Protein AF-A0A3N5FYL5-F1 (afdb_monomer_lite)

Secondary structure (DSSP, 8-state):
--HHHHHHHHHHHHHHHHHHHHHTTBT-B-TTS-BSB-TTTHHHHHHHHHHHHHHHHHHHHHHHHH--BPPPSSHHHHHHHHHHHHHHHHHHHHHHHHHHHTHHHHHS-S-HHHHHHHHHHHHHHHHHHHHHHHHHHHHB-

Sequence (141 aa):
MNKQLLLTAIWLASFVGTLAVIESYVQVEDATGKTVLIPEDRVDAMKPVVVVYGGYLTGILAFWFLKPFRPLRNPRKWHQYRFAVALACTLVFNAIILYLVSQHYLSGHTLVLDDVDTASTFAGLLSFVVAPVNAYYFGVQ

Structure (mmCIF, N/CA/C/O backbone):
data_AF-A0A3N5FYL5-F1
#
_entry.id   AF-A0A3N5FYL5-F1
#
loop_
_atom_site.group_PDB
_atom_site.id
_atom_site.type_symbol
_atom_site.label_atom_id
_atom_site.label_alt_id
_atom_site.label_comp_id
_atom_site.label_asym_id
_atom_site.label_entity_id
_atom_site.label_seq_id
_atom_site.pdbx_PDB_ins_code
_atom_site.Cartn_x
_atom_site.Cartn_y
_atom_site.Cartn_z
_atom_site.occupancy
_atom_site.B_iso_or_equiv
_atom_site.auth_seq_id
_atom_site.auth_comp_id
_atom_site.auth_asym_id
_atom_site.auth_atom_id
_atom_site.pdbx_PDB_model_num
ATOM 1 N N . MET A 1 1 ? 21.646 -7.146 -3.494 1.00 58.16 1 MET A N 1
ATOM 2 C CA . MET A 1 1 ? 20.216 -7.450 -3.269 1.00 58.16 1 MET A CA 1
ATOM 3 C C . MET A 1 1 ? 19.423 -7.084 -4.518 1.00 58.16 1 MET A C 1
ATOM 5 O O . MET A 1 1 ? 19.665 -6.014 -5.069 1.00 58.16 1 MET A O 1
ATOM 9 N N . ASN A 1 2 ? 18.540 -7.962 -5.005 1.00 87.06 2 ASN A N 1
ATOM 10 C CA . ASN A 1 2 ? 17.696 -7.653 -6.163 1.00 87.06 2 ASN A CA 1
ATOM 11 C C . ASN A 1 2 ? 16.683 -6.561 -5.769 1.00 87.06 2 ASN A C 1
ATOM 13 O O . ASN A 1 2 ? 15.893 -6.747 -4.848 1.00 87.06 2 ASN A O 1
ATOM 17 N N . LYS A 1 3 ? 16.723 -5.409 -6.441 1.00 90.69 3 LYS A N 1
ATOM 18 C CA . LYS A 1 3 ? 15.882 -4.245 -6.118 1.00 90.69 3 LYS A CA 1
ATOM 19 C C . LYS A 1 3 ? 14.384 -4.501 -6.326 1.00 90.69 3 LYS A C 1
ATOM 21 O O . LYS A 1 3 ? 13.567 -3.918 -5.623 1.00 90.69 3 LYS A O 1
ATOM 26 N N . GLN A 1 4 ? 14.035 -5.406 -7.239 1.00 91.44 4 GLN A N 1
ATOM 27 C CA . GLN A 1 4 ? 12.657 -5.854 -7.459 1.00 91.44 4 GLN A CA 1
ATOM 28 C C . GLN A 1 4 ? 12.154 -6.704 -6.280 1.00 91.44 4 GLN A C 1
ATOM 30 O O . GLN A 1 4 ? 11.033 -6.500 -5.817 1.00 91.44 4 GLN A O 1
ATOM 35 N N . LEU A 1 5 ? 13.011 -7.582 -5.728 1.00 93.50 5 LEU A N 1
ATOM 36 C CA . LEU A 1 5 ? 12.704 -8.320 -4.492 1.00 93.50 5 LEU A CA 1
ATOM 3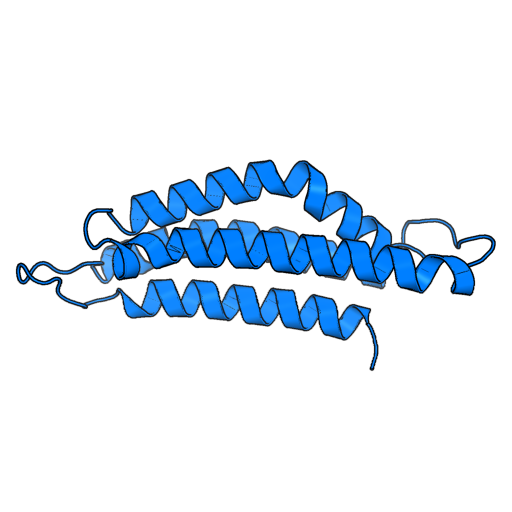7 C C . LEU A 1 5 ? 12.472 -7.356 -3.329 1.00 93.50 5 LEU A C 1
ATOM 39 O O . LEU A 1 5 ? 11.509 -7.527 -2.595 1.00 93.50 5 LEU A O 1
ATOM 43 N N . LEU A 1 6 ? 13.316 -6.329 -3.188 1.00 94.31 6 LEU A N 1
ATOM 44 C CA . LEU A 1 6 ? 13.158 -5.328 -2.132 1.00 94.31 6 LEU A CA 1
ATOM 45 C C . LEU A 1 6 ? 11.801 -4.616 -2.217 1.00 94.31 6 LEU A C 1
ATOM 47 O O . LEU A 1 6 ? 11.099 -4.547 -1.217 1.00 94.31 6 LEU A O 1
ATOM 51 N N . LEU A 1 7 ? 11.413 -4.114 -3.393 1.00 94.38 7 LEU A N 1
ATOM 52 C CA . LEU A 1 7 ? 10.116 -3.446 -3.551 1.00 94.38 7 LEU A CA 1
ATOM 53 C C . LEU A 1 7 ? 8.950 -4.398 -3.277 1.00 94.38 7 LEU A C 1
ATOM 55 O O . LEU A 1 7 ? 8.019 -4.024 -2.576 1.00 94.38 7 LEU A O 1
ATOM 59 N N . THR A 1 8 ? 9.027 -5.638 -3.762 1.00 94.62 8 THR A N 1
ATOM 60 C CA . THR A 1 8 ? 8.001 -6.658 -3.487 1.00 94.62 8 THR A CA 1
ATOM 61 C C . THR A 1 8 ? 7.894 -6.950 -1.989 1.00 94.62 8 THR A C 1
ATOM 63 O O . THR A 1 8 ? 6.793 -7.039 -1.457 1.00 94.62 8 THR A O 1
ATOM 66 N N . ALA A 1 9 ? 9.028 -7.044 -1.290 1.00 95.44 9 ALA A N 1
ATOM 67 C CA . ALA A 1 9 ? 9.063 -7.246 0.152 1.00 95.44 9 ALA A CA 1
ATOM 68 C C . ALA A 1 9 ? 8.460 -6.059 0.916 1.00 95.44 9 ALA A C 1
ATOM 70 O O . ALA A 1 9 ? 7.742 -6.285 1.881 1.00 95.44 9 ALA A O 1
ATOM 71 N N . ILE A 1 10 ? 8.694 -4.819 0.470 1.00 95.94 10 ILE A N 1
ATOM 72 C CA . ILE A 1 10 ? 8.054 -3.628 1.052 1.00 95.94 10 ILE A CA 1
ATOM 73 C C . ILE A 1 10 ? 6.535 -3.715 0.884 1.00 95.94 10 ILE A C 1
ATOM 75 O O . ILE A 1 10 ? 5.820 -3.568 1.866 1.00 95.94 10 ILE A O 1
ATOM 79 N N . TRP A 1 11 ? 6.041 -4.030 -0.317 1.00 96.19 11 TRP A N 1
ATOM 80 C CA . TRP A 1 11 ? 4.603 -4.198 -0.556 1.00 96.19 11 TRP A CA 1
ATOM 81 C C . TRP A 1 11 ? 3.979 -5.286 0.323 1.00 96.19 11 TRP A C 1
ATOM 83 O O . TRP A 1 11 ? 2.920 -5.066 0.905 1.00 96.19 11 TRP A O 1
ATOM 93 N N . LEU A 1 12 ? 4.640 -6.439 0.459 1.00 96.31 12 LEU A N 1
ATOM 94 C CA . LEU A 1 12 ? 4.176 -7.526 1.325 1.00 96.31 12 LEU A CA 1
ATOM 95 C C . LEU A 1 12 ? 4.202 -7.137 2.806 1.00 96.31 12 LEU A C 1
ATOM 97 O O . LEU A 1 12 ? 3.243 -7.403 3.522 1.00 96.31 12 LEU A O 1
ATOM 101 N N . ALA A 1 13 ? 5.276 -6.495 3.266 1.00 96.94 13 ALA A N 1
ATOM 102 C CA . ALA A 1 13 ? 5.400 -6.051 4.649 1.00 96.94 13 ALA A CA 1
ATOM 103 C C . ALA A 1 13 ? 4.346 -4.993 4.992 1.00 96.94 13 ALA A C 1
ATOM 105 O O . ALA A 1 13 ? 3.738 -5.065 6.054 1.00 96.94 13 ALA A O 1
ATOM 106 N N . SER A 1 14 ? 4.089 -4.046 4.088 1.00 96.81 14 SER A N 1
ATOM 107 C CA . SER A 1 14 ? 3.037 -3.047 4.259 1.00 96.81 14 SER A CA 1
ATOM 108 C C . SER A 1 14 ? 1.648 -3.672 4.244 1.00 96.81 14 SER A C 1
ATOM 110 O O . SER A 1 14 ? 0.846 -3.334 5.105 1.00 96.81 14 SER A O 1
ATOM 112 N N . PHE A 1 15 ? 1.388 -4.644 3.364 1.00 97.00 15 PHE A N 1
ATOM 113 C CA . PHE A 1 15 ? 0.127 -5.386 3.359 1.00 97.00 15 PHE A CA 1
ATOM 114 C C . PHE A 1 15 ? -0.128 -6.080 4.702 1.00 97.00 15 PHE A C 1
ATOM 116 O O . PHE A 1 15 ? -1.168 -5.871 5.324 1.00 97.00 15 PHE A O 1
ATOM 123 N N . VAL A 1 16 ? 0.847 -6.860 5.182 1.00 97.50 16 VAL A N 1
ATOM 124 C CA . VAL A 1 16 ? 0.756 -7.546 6.478 1.00 97.50 16 VAL A CA 1
ATOM 125 C C . VAL A 1 16 ? 0.638 -6.539 7.621 1.00 97.50 16 VAL A C 1
ATOM 127 O O . VAL A 1 16 ? -0.164 -6.746 8.523 1.00 97.50 16 VAL A O 1
ATOM 130 N N . GLY A 1 17 ? 1.381 -5.432 7.570 1.00 96.62 17 GLY A N 1
ATOM 131 C CA . GLY A 1 17 ? 1.308 -4.362 8.563 1.00 96.62 17 GLY A CA 1
ATOM 132 C C . GLY A 1 17 ? -0.074 -3.712 8.632 1.00 96.62 17 GLY A C 1
ATOM 133 O O . GLY A 1 17 ? -0.614 -3.554 9.719 1.00 96.62 17 GLY A O 1
ATOM 134 N N . THR A 1 18 ? -0.686 -3.394 7.488 1.00 96.25 18 THR A N 1
ATOM 135 C CA . THR A 1 18 ? -2.048 -2.843 7.433 1.00 96.25 18 THR A CA 1
ATOM 136 C C . THR A 1 18 ? -3.072 -3.834 7.993 1.00 96.25 18 THR A C 1
ATOM 138 O O . THR A 1 18 ? -3.923 -3.438 8.783 1.00 96.25 18 THR A O 1
ATOM 141 N N . LEU A 1 19 ? -2.970 -5.124 7.650 1.00 96.38 19 LEU A N 1
ATOM 142 C CA . LEU A 1 19 ? -3.848 -6.149 8.223 1.00 96.38 19 LEU A CA 1
ATOM 143 C C . LEU A 1 19 ? -3.648 -6.306 9.733 1.00 96.38 19 LEU A C 1
ATOM 145 O O . LEU A 1 19 ? -4.627 -6.448 10.455 1.00 96.38 19 LEU A O 1
ATOM 149 N N . ALA A 1 20 ? -2.405 -6.254 10.213 1.00 96.56 20 ALA A N 1
ATOM 150 C CA . ALA A 1 20 ? -2.093 -6.346 11.635 1.00 96.56 20 ALA A CA 1
ATOM 151 C C . ALA A 1 20 ? -2.654 -5.159 12.433 1.00 96.56 20 ALA A C 1
ATOM 153 O O . ALA A 1 20 ? -3.118 -5.363 13.548 1.00 96.56 20 ALA A O 1
ATOM 154 N N . VAL A 1 21 ? -2.655 -3.949 11.860 1.00 95.62 21 VAL A N 1
ATOM 155 C CA . VAL A 1 21 ? -3.299 -2.771 12.470 1.00 95.62 21 VAL A CA 1
ATOM 156 C C . VAL A 1 21 ? -4.812 -2.956 12.566 1.00 95.62 21 VAL A C 1
ATOM 158 O O . VAL A 1 21 ? -5.397 -2.661 13.599 1.00 95.62 21 VAL A O 1
ATOM 161 N N . ILE A 1 22 ? -5.459 -3.475 11.519 1.00 94.69 22 ILE A N 1
ATOM 162 C CA . ILE A 1 22 ? -6.905 -3.742 11.569 1.00 94.69 22 ILE A CA 1
ATOM 163 C C . ILE A 1 22 ? -7.213 -4.824 12.606 1.00 94.69 22 ILE A C 1
ATOM 165 O O . ILE A 1 22 ? -8.126 -4.673 13.413 1.00 94.69 22 ILE A O 1
ATOM 169 N N . GLU A 1 23 ? -6.424 -5.898 12.612 1.00 95.19 23 GLU A N 1
ATOM 170 C CA . GLU A 1 23 ? -6.564 -6.986 13.576 1.00 95.19 23 GLU A CA 1
ATOM 171 C C . GLU A 1 23 ? -6.400 -6.496 15.015 1.00 95.19 23 GLU A C 1
ATOM 173 O O . GLU A 1 23 ? -7.127 -6.942 15.898 1.00 95.19 23 GLU A O 1
ATOM 178 N N . SER A 1 24 ? -5.484 -5.557 15.263 1.00 94.38 24 SER A N 1
ATOM 179 C CA . SER A 1 24 ? -5.245 -5.048 16.610 1.00 94.38 24 SER A CA 1
ATOM 180 C C . SER A 1 24 ? -6.403 -4.217 17.163 1.00 94.38 24 SER A C 1
ATOM 182 O O . SER A 1 24 ? -6.410 -3.965 18.362 1.00 94.38 24 SER A O 1
ATOM 184 N N . TYR A 1 25 ? -7.384 -3.818 16.346 1.00 92.94 25 TYR A N 1
ATOM 185 C CA . TYR A 1 25 ? -8.616 -3.180 16.822 1.00 92.94 25 TYR A CA 1
ATOM 186 C C . TYR A 1 25 ? -9.684 -4.173 17.293 1.00 92.94 25 TYR A C 1
ATOM 188 O O . TYR A 1 25 ? -10.618 -3.782 17.998 1.00 92.94 25 TYR A O 1
ATOM 196 N N . VAL A 1 26 ? -9.581 -5.446 16.905 1.00 92.81 26 VAL A N 1
ATOM 197 C CA . VAL A 1 26 ? -10.605 -6.453 17.201 1.00 92.81 26 VAL A CA 1
ATOM 198 C C . VAL A 1 26 ? -10.667 -6.692 18.708 1.00 92.81 26 VAL A C 1
ATOM 200 O O . VAL A 1 26 ? -9.662 -7.028 19.329 1.00 92.81 26 VAL A O 1
ATOM 203 N N . GLN A 1 27 ? -11.859 -6.534 19.291 1.00 89.00 27 GLN A N 1
ATOM 204 C CA . GLN A 1 27 ? -12.108 -6.682 20.736 1.00 89.00 27 GLN A CA 1
ATOM 205 C C . GLN A 1 27 ? -11.334 -5.707 21.641 1.00 89.00 27 GLN A C 1
ATOM 207 O O . GLN A 1 27 ? -11.317 -5.888 22.857 1.00 89.00 27 GLN A O 1
ATOM 212 N N . VAL A 1 28 ? -10.725 -4.656 21.086 1.00 88.19 28 VAL A N 1
ATOM 213 C CA . VAL A 1 28 ? -10.152 -3.575 21.894 1.00 88.19 28 VAL A CA 1
ATOM 214 C C . VAL A 1 28 ? -11.260 -2.627 22.318 1.00 88.19 28 VAL A C 1
ATOM 216 O O . VAL A 1 28 ? -12.112 -2.266 21.510 1.00 88.19 28 VAL A O 1
ATOM 219 N N . GLU A 1 29 ? -11.252 -2.228 23.585 1.00 87.81 29 GLU A N 1
ATOM 220 C CA . GLU A 1 29 ? -12.151 -1.204 24.109 1.00 87.81 29 GLU A CA 1
ATOM 221 C C . GLU A 1 29 ? -11.483 0.172 24.057 1.00 87.81 29 GLU A C 1
ATOM 223 O O . GLU A 1 29 ? -10.288 0.319 24.332 1.00 87.81 29 GLU A O 1
ATOM 228 N N . ASP A 1 30 ? -12.260 1.187 23.696 1.00 84.31 30 ASP A N 1
ATOM 229 C CA . ASP A 1 30 ? -11.843 2.581 23.766 1.00 84.31 30 ASP A CA 1
ATOM 230 C C . ASP A 1 30 ? -11.889 3.119 25.212 1.00 84.31 30 ASP A C 1
ATOM 232 O O . ASP A 1 30 ? -12.284 2.439 26.162 1.00 84.31 30 ASP A O 1
ATOM 236 N N . ALA A 1 31 ? -11.520 4.390 25.397 1.00 82.81 31 ALA A N 1
ATOM 237 C CA . ALA A 1 31 ? -11.569 5.051 26.705 1.00 82.81 31 ALA A CA 1
ATOM 238 C C . ALA A 1 31 ? -12.990 5.156 27.305 1.00 82.81 31 ALA A C 1
ATOM 240 O O . ALA A 1 31 ? -13.135 5.504 28.478 1.00 82.81 31 ALA A O 1
ATOM 241 N N . THR A 1 32 ? -14.034 4.882 26.518 1.00 82.50 32 THR A N 1
ATOM 242 C CA . THR A 1 32 ? -15.438 4.866 26.946 1.00 82.50 32 THR A CA 1
ATOM 243 C C . THR A 1 32 ? -15.949 3.458 27.270 1.00 82.50 32 THR A C 1
ATOM 245 O O . THR A 1 32 ? -17.101 3.318 27.684 1.00 82.50 32 THR A O 1
ATOM 248 N N . GLY A 1 33 ? -15.106 2.428 27.122 1.00 80.81 33 GLY A N 1
ATOM 249 C CA . GLY A 1 33 ? -15.467 1.023 27.312 1.00 80.81 33 GLY A CA 1
ATOM 250 C C . GLY A 1 33 ? -16.253 0.430 26.140 1.00 80.81 33 GLY A C 1
ATOM 251 O O . GLY A 1 33 ? -16.875 -0.620 26.287 1.00 80.81 33 GLY A O 1
ATOM 252 N N . LYS A 1 34 ? -16.287 1.101 24.982 1.00 84.12 34 LYS A N 1
ATOM 253 C CA . LYS A 1 34 ? -16.924 0.574 23.771 1.00 84.12 34 LYS A CA 1
ATOM 254 C C . LYS A 1 34 ? -15.909 -0.183 22.938 1.00 84.12 34 LYS A C 1
ATOM 256 O O . LYS A 1 34 ? -14.788 0.275 22.741 1.00 84.12 34 LYS A O 1
ATOM 261 N N . THR A 1 35 ? -16.326 -1.323 22.401 1.00 86.81 35 THR A N 1
ATOM 262 C CA . THR A 1 35 ? -15.501 -2.087 21.468 1.00 86.81 35 THR A CA 1
ATOM 263 C C . THR A 1 35 ? -15.275 -1.291 20.181 1.00 86.81 35 THR A C 1
ATOM 265 O O . THR A 1 35 ? -16.230 -0.870 19.532 1.00 86.81 35 THR A O 1
ATOM 268 N N . VAL A 1 36 ? -14.007 -1.109 19.821 1.00 89.62 36 VAL A N 1
ATOM 269 C CA . VAL A 1 36 ? -13.538 -0.356 18.651 1.00 89.62 36 VAL A CA 1
ATOM 270 C C . VAL A 1 36 ? -13.911 -1.058 17.347 1.00 89.62 36 VAL A C 1
ATOM 272 O O . VAL A 1 36 ? -14.396 -0.423 16.412 1.00 89.62 36 VAL A O 1
ATOM 275 N N . LEU A 1 37 ? -13.690 -2.373 17.286 1.00 92.00 37 LEU A N 1
ATOM 276 C CA . LEU A 1 37 ? -14.083 -3.220 16.166 1.00 92.00 37 LEU A CA 1
ATOM 277 C C . LEU A 1 37 ? -14.592 -4.561 16.698 1.00 92.00 37 LEU A C 1
ATOM 279 O O . LEU A 1 37 ? -13.878 -5.280 17.409 1.00 92.00 37 LEU A O 1
ATOM 283 N N . ILE A 1 38 ? -15.833 -4.898 16.359 1.00 92.62 38 ILE A N 1
ATOM 284 C CA . ILE A 1 38 ? -16.429 -6.180 16.733 1.00 92.62 38 ILE A CA 1
ATOM 285 C C . ILE A 1 38 ? -15.913 -7.309 15.818 1.00 92.62 38 ILE A C 1
ATOM 287 O O . ILE A 1 38 ? -15.584 -7.056 14.655 1.00 92.62 38 ILE A O 1
ATOM 291 N N . PRO A 1 39 ? -15.813 -8.559 16.309 1.00 91.94 39 PRO A N 1
ATOM 292 C CA . PRO A 1 39 ? -15.322 -9.689 15.516 1.00 91.94 39 PRO A CA 1
ATOM 293 C C . PRO A 1 39 ? -16.092 -9.935 14.214 1.00 91.94 39 PRO A C 1
ATOM 295 O O . PRO A 1 39 ? -15.506 -10.418 13.245 1.00 91.94 39 PRO A O 1
ATOM 298 N N . GLU A 1 40 ? -17.384 -9.616 14.189 1.00 92.25 40 GLU A N 1
ATOM 299 C CA . GLU A 1 40 ? -18.269 -9.799 13.040 1.00 92.25 40 GLU A CA 1
ATOM 300 C C . GLU A 1 40 ? -17.876 -8.886 11.867 1.00 92.25 40 GLU A C 1
ATOM 302 O O . GLU A 1 40 ? -17.850 -9.341 10.725 1.00 92.25 40 GLU A O 1
ATOM 307 N N . ASP A 1 41 ? -17.457 -7.650 12.157 1.00 92.19 41 ASP A N 1
ATOM 308 C CA . ASP A 1 41 ? -17.085 -6.638 11.154 1.00 92.19 41 ASP A CA 1
ATOM 309 C C . ASP A 1 41 ? -15.622 -6.760 10.696 1.00 92.19 41 ASP A C 1
ATOM 311 O O . ASP A 1 41 ? -15.183 -6.100 9.751 1.00 92.19 41 ASP A O 1
ATOM 315 N N . ARG A 1 42 ? -14.837 -7.632 11.342 1.00 92.88 42 ARG A N 1
ATOM 316 C CA . ARG A 1 42 ? -13.410 -7.845 11.056 1.00 92.88 42 ARG A CA 1
ATOM 317 C C . ARG A 1 42 ? -13.142 -8.111 9.576 1.00 92.88 42 ARG A C 1
ATOM 319 O O . ARG A 1 42 ? -12.220 -7.542 8.993 1.00 92.88 42 ARG A O 1
ATOM 326 N N . VAL A 1 43 ? -13.910 -9.020 8.975 1.00 94.50 43 VAL A N 1
ATOM 327 C CA . VAL A 1 43 ? -13.700 -9.429 7.577 1.00 94.50 43 VAL A CA 1
ATOM 328 C C . VAL A 1 43 ? -14.029 -8.280 6.631 1.00 94.50 43 VAL A C 1
ATOM 330 O O . VAL A 1 43 ? -13.298 -8.060 5.662 1.00 94.50 43 VAL A O 1
ATOM 333 N N . ASP A 1 44 ? -15.079 -7.522 6.935 1.00 93.25 44 ASP A N 1
ATOM 334 C CA . ASP A 1 44 ? -15.486 -6.370 6.139 1.00 93.25 44 ASP A CA 1
ATOM 335 C C . ASP A 1 44 ? -14.453 -5.242 6.218 1.00 93.25 44 ASP A C 1
ATOM 337 O O . ASP A 1 44 ? -14.103 -4.683 5.182 1.00 93.25 44 ASP A O 1
ATOM 341 N N . ALA A 1 45 ? -13.839 -5.011 7.383 1.00 93.31 45 ALA A N 1
ATOM 342 C CA . ALA A 1 45 ? -12.715 -4.085 7.526 1.00 93.31 45 ALA A CA 1
ATOM 343 C C . ALA A 1 45 ? -11.463 -4.536 6.741 1.00 93.31 45 ALA A C 1
ATOM 345 O O . ALA A 1 45 ? -10.735 -3.725 6.172 1.00 93.31 45 ALA A O 1
ATOM 346 N N . MET A 1 46 ? -11.180 -5.838 6.662 1.00 95.25 46 MET A N 1
ATOM 347 C CA . MET A 1 46 ? -9.999 -6.334 5.938 1.00 95.25 46 MET A CA 1
ATOM 348 C C . MET A 1 46 ? -10.179 -6.354 4.418 1.00 95.25 46 MET A C 1
ATOM 350 O O . MET A 1 46 ? -9.207 -6.214 3.668 1.00 95.25 46 MET A O 1
ATOM 354 N N . LYS A 1 47 ? -11.406 -6.554 3.936 1.00 95.62 47 LYS A N 1
ATOM 355 C CA . LYS A 1 47 ? -11.693 -6.801 2.520 1.00 95.62 47 LYS A CA 1
ATOM 356 C C . LYS A 1 47 ? -11.206 -5.679 1.586 1.00 95.62 47 LYS A C 1
ATOM 358 O O . LYS A 1 47 ? -10.542 -6.023 0.603 1.00 95.62 47 LYS A O 1
ATOM 363 N N . PRO A 1 48 ? -11.435 -4.377 1.851 1.00 94.00 48 PRO A N 1
ATOM 364 C CA . PRO A 1 48 ? -10.912 -3.302 1.006 1.00 94.00 48 PRO A CA 1
ATOM 365 C C . PRO A 1 48 ? -9.383 -3.324 0.900 1.00 94.00 48 PRO A C 1
ATOM 367 O O . PRO A 1 48 ? -8.831 -3.208 -0.195 1.00 94.00 48 PRO A O 1
ATOM 370 N N . VAL A 1 49 ? -8.691 -3.569 2.017 1.00 93.81 49 VAL A N 1
ATOM 371 C CA . VAL A 1 49 ? -7.225 -3.668 2.063 1.00 93.81 49 VAL A CA 1
ATOM 372 C C . VAL A 1 49 ? -6.729 -4.836 1.217 1.00 93.81 49 VAL A C 1
ATOM 374 O O . VAL A 1 49 ? -5.812 -4.669 0.411 1.00 93.81 49 VAL A O 1
ATOM 377 N N . VAL A 1 50 ? -7.358 -6.007 1.345 1.00 95.62 50 VAL A N 1
ATOM 378 C CA . VAL A 1 50 ? -7.019 -7.193 0.544 1.00 95.62 50 VAL A CA 1
ATOM 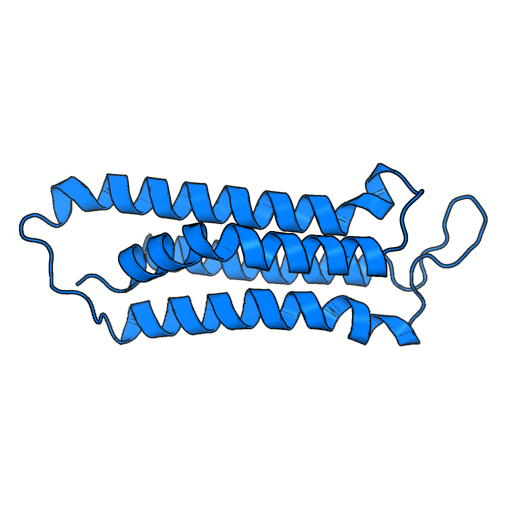379 C C . VAL A 1 50 ? -7.211 -6.926 -0.947 1.00 95.62 50 VAL A C 1
ATOM 381 O O . VAL A 1 50 ? -6.355 -7.306 -1.743 1.00 95.62 50 VAL A O 1
ATOM 384 N N . VAL A 1 51 ? -8.289 -6.247 -1.344 1.00 94.56 51 VAL A N 1
ATOM 385 C CA . VAL A 1 51 ? -8.545 -5.905 -2.752 1.00 94.56 51 VAL A CA 1
ATOM 386 C C . VAL A 1 51 ? -7.469 -4.962 -3.295 1.00 94.56 51 VAL A C 1
ATOM 388 O O . VAL A 1 51 ? -6.899 -5.230 -4.356 1.00 94.56 51 VAL A O 1
ATOM 391 N N . VAL A 1 52 ? -7.144 -3.896 -2.558 1.00 92.94 52 VAL A N 1
ATOM 392 C CA . VAL A 1 52 ? -6.126 -2.914 -2.959 1.00 92.94 52 VAL A CA 1
ATOM 393 C C . VAL A 1 52 ? -4.749 -3.568 -3.085 1.00 92.94 52 VAL A C 1
ATOM 395 O O . VAL A 1 52 ? -4.133 -3.530 -4.153 1.00 92.94 52 VAL A O 1
ATOM 398 N N . TYR A 1 53 ? -4.259 -4.200 -2.017 1.00 93.69 53 TYR A N 1
ATOM 399 C CA . TYR A 1 53 ? -2.923 -4.799 -2.010 1.00 93.69 53 TYR A CA 1
ATOM 400 C C . TYR A 1 53 ? -2.829 -6.025 -2.917 1.00 93.69 53 TYR A C 1
ATOM 402 O O . TYR A 1 53 ? -1.815 -6.208 -3.589 1.00 93.69 53 TYR A O 1
ATOM 410 N N . GLY A 1 54 ? -3.883 -6.841 -2.988 1.00 93.19 54 GLY A N 1
ATOM 411 C CA . GLY A 1 54 ? -3.954 -7.997 -3.877 1.00 93.19 54 GLY A CA 1
ATOM 412 C C . GLY A 1 54 ? -3.822 -7.599 -5.345 1.00 93.19 54 GLY A C 1
ATOM 413 O O . GLY A 1 54 ? -3.046 -8.218 -6.079 1.00 93.19 54 GLY A O 1
ATOM 414 N N . GLY A 1 55 ? -4.493 -6.519 -5.762 1.00 92.88 55 GLY A N 1
ATOM 415 C CA . GLY A 1 55 ? -4.342 -5.949 -7.102 1.00 92.88 55 GLY A CA 1
ATOM 416 C C . GLY A 1 55 ? -2.906 -5.501 -7.390 1.00 92.88 55 GLY A C 1
ATOM 417 O O . GLY A 1 55 ? -2.340 -5.864 -8.425 1.00 92.88 55 GLY A O 1
ATOM 418 N N . TYR A 1 56 ? -2.280 -4.783 -6.452 1.00 91.88 56 TYR A N 1
ATOM 419 C CA . TYR A 1 56 ? -0.891 -4.332 -6.588 1.00 91.88 56 TYR A CA 1
ATOM 420 C C . TYR A 1 56 ? 0.112 -5.475 -6.668 1.00 91.88 56 TYR A C 1
ATOM 422 O O . TYR A 1 56 ? 0.934 -5.499 -7.581 1.00 91.88 56 TYR A O 1
ATOM 430 N N . LEU A 1 57 ? 0.054 -6.422 -5.732 1.00 93.50 57 LEU A N 1
ATOM 431 C CA . LEU A 1 57 ? 0.979 -7.552 -5.678 1.00 93.50 57 LEU A CA 1
ATOM 432 C C . LEU A 1 57 ? 0.855 -8.411 -6.936 1.00 93.50 57 LEU A C 1
ATOM 434 O O . LEU A 1 57 ? 1.866 -8.728 -7.562 1.00 93.50 57 LEU A O 1
ATOM 438 N N . THR A 1 58 ? -0.374 -8.713 -7.360 1.00 94.75 58 THR A N 1
ATOM 439 C CA . THR A 1 58 ? -0.625 -9.472 -8.592 1.00 94.75 58 THR A CA 1
ATOM 440 C C . THR A 1 58 ? -0.084 -8.732 -9.812 1.00 94.75 58 THR A C 1
ATOM 442 O O . THR A 1 58 ? 0.635 -9.321 -10.619 1.00 94.75 58 THR A O 1
ATOM 445 N N . GLY A 1 59 ? -0.364 -7.430 -9.929 1.00 92.38 59 GLY A N 1
ATOM 446 C CA . GLY A 1 59 ? 0.143 -6.597 -11.016 1.00 92.38 59 GLY A CA 1
ATOM 447 C C . GLY A 1 59 ? 1.670 -6.555 -11.044 1.00 92.38 59 GLY A C 1
ATOM 448 O O . GLY A 1 59 ? 2.281 -6.877 -12.058 1.00 92.38 59 GLY A O 1
ATOM 449 N N . ILE A 1 60 ? 2.312 -6.226 -9.924 1.00 91.62 60 ILE A N 1
ATOM 450 C CA . ILE A 1 60 ? 3.774 -6.149 -9.815 1.00 91.62 60 ILE A CA 1
ATOM 451 C C . ILE A 1 60 ? 4.430 -7.467 -10.226 1.00 91.62 60 ILE A C 1
ATOM 453 O O . ILE A 1 60 ? 5.348 -7.455 -11.048 1.00 91.62 60 ILE A O 1
ATOM 457 N N . LEU A 1 61 ? 3.942 -8.598 -9.709 1.00 92.38 61 LEU A N 1
ATOM 458 C CA . LEU A 1 61 ? 4.464 -9.917 -10.061 1.00 92.38 61 LEU A CA 1
ATOM 459 C C . LEU A 1 61 ? 4.261 -10.213 -11.552 1.00 92.38 61 LEU A C 1
ATOM 461 O O . LEU A 1 61 ? 5.207 -10.627 -12.222 1.00 92.38 61 LEU A O 1
ATOM 465 N N . ALA A 1 62 ? 3.079 -9.932 -12.105 1.00 94.31 62 ALA A N 1
ATOM 466 C CA . ALA A 1 62 ? 2.806 -10.125 -13.526 1.00 94.31 62 ALA A CA 1
ATOM 467 C C . ALA A 1 62 ? 3.771 -9.318 -14.409 1.00 94.31 62 ALA A C 1
ATOM 469 O O . ALA A 1 62 ? 4.392 -9.879 -15.312 1.00 94.31 62 ALA A O 1
ATOM 470 N N . PHE A 1 63 ? 3.968 -8.026 -14.125 1.00 93.88 63 PHE A N 1
ATOM 471 C CA . PHE A 1 63 ? 4.914 -7.192 -14.871 1.00 93.88 63 PHE A CA 1
ATOM 472 C C . PHE A 1 63 ? 6.358 -7.669 -14.696 1.00 93.88 63 PHE A C 1
ATOM 474 O O . PHE A 1 63 ? 7.120 -7.650 -15.661 1.00 93.88 63 PHE A O 1
ATOM 481 N N . TRP A 1 64 ? 6.729 -8.158 -13.513 1.00 92.69 64 TRP A N 1
ATOM 482 C CA . TRP A 1 64 ? 8.071 -8.672 -13.258 1.00 92.69 64 TRP A CA 1
ATOM 483 C C . TRP A 1 64 ? 8.406 -9.915 -14.095 1.00 92.69 64 TRP A C 1
ATOM 485 O O . TRP A 1 64 ? 9.510 -10.009 -14.641 1.00 92.69 64 TRP A O 1
ATOM 495 N N . PHE A 1 65 ? 7.464 -10.853 -14.225 1.00 91.50 65 PHE A N 1
ATOM 496 C CA . PHE A 1 65 ? 7.678 -12.088 -14.983 1.00 91.50 65 PHE A CA 1
ATOM 497 C C . PHE A 1 65 ? 7.449 -11.914 -16.488 1.00 91.50 65 PHE A C 1
ATOM 499 O O . PHE A 1 65 ? 8.256 -12.404 -17.276 1.00 91.50 65 PHE A O 1
ATOM 506 N N . LEU A 1 66 ? 6.399 -11.193 -16.900 1.00 93.25 66 LEU A N 1
ATOM 507 C CA . LEU A 1 66 ? 6.067 -11.007 -18.319 1.00 93.25 66 LEU A CA 1
ATOM 508 C C . LEU A 1 66 ? 7.005 -10.026 -19.025 1.00 93.25 66 LEU A C 1
ATOM 510 O O . LEU A 1 66 ? 7.235 -10.161 -20.224 1.00 93.25 66 LEU A O 1
ATOM 514 N N . LYS A 1 67 ? 7.525 -9.031 -18.296 1.00 91.25 67 LYS A N 1
ATOM 515 C CA . LYS A 1 67 ? 8.372 -7.949 -18.820 1.00 91.25 67 LYS A CA 1
ATOM 516 C C . LYS A 1 67 ? 7.876 -7.381 -20.163 1.00 91.25 67 LYS A C 1
ATOM 518 O O . LYS A 1 67 ? 8.592 -7.459 -21.166 1.00 91.25 67 LYS A O 1
ATOM 523 N N . PRO A 1 68 ? 6.649 -6.828 -20.204 1.00 90.88 68 PRO A N 1
ATOM 524 C CA . PRO A 1 68 ? 5.997 -6.436 -21.454 1.00 90.88 68 PRO A CA 1
ATOM 525 C C . PRO A 1 68 ? 6.635 -5.213 -22.129 1.00 90.88 68 PRO A C 1
ATOM 527 O O . PRO A 1 68 ? 6.329 -4.919 -23.285 1.00 90.88 68 PRO A O 1
ATOM 530 N N . PHE A 1 69 ? 7.503 -4.469 -21.437 1.00 90.56 69 PHE A N 1
ATOM 531 C CA . PHE A 1 69 ? 8.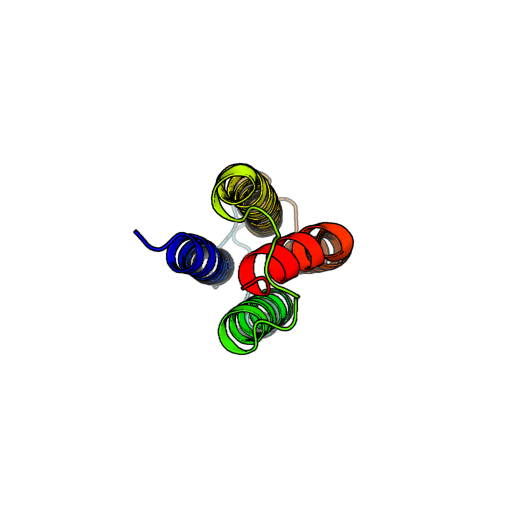111 -3.259 -21.977 1.00 90.56 69 PHE A CA 1
ATOM 532 C C . PHE A 1 69 ? 9.452 -3.547 -22.648 1.00 90.56 69 PHE A C 1
ATOM 534 O O . PHE A 1 69 ? 10.260 -4.354 -22.185 1.00 90.56 69 PHE A O 1
ATOM 541 N N . ARG A 1 70 ? 9.709 -2.825 -23.746 1.00 86.69 70 ARG A N 1
ATOM 542 C CA . ARG A 1 70 ? 10.951 -2.954 -24.515 1.00 86.69 70 ARG A CA 1
ATOM 543 C C . ARG A 1 70 ? 12.180 -2.649 -23.645 1.00 86.69 70 ARG A C 1
ATOM 545 O O . ARG A 1 70 ? 12.122 -1.731 -22.821 1.00 86.69 70 ARG A O 1
ATOM 552 N N . PRO A 1 71 ? 13.305 -3.349 -23.875 1.00 83.44 71 PRO A N 1
ATOM 553 C CA . PRO A 1 71 ? 14.554 -3.065 -23.188 1.00 83.44 71 PRO A CA 1
ATOM 554 C C . PRO A 1 71 ? 15.023 -1.635 -23.459 1.00 83.44 71 PRO A C 1
ATOM 556 O O . PRO A 1 71 ? 14.865 -1.081 -24.553 1.00 83.44 71 PRO A O 1
ATOM 559 N N . LEU A 1 72 ? 15.619 -1.022 -22.442 1.00 83.38 72 LEU A N 1
ATOM 560 C CA . LEU A 1 72 ? 16.132 0.340 -22.546 1.00 83.38 72 LEU A CA 1
ATOM 561 C C . LEU A 1 72 ? 17.428 0.379 -23.354 1.00 83.38 72 LEU A C 1
ATOM 563 O O . LEU A 1 72 ? 18.324 -0.431 -23.146 1.00 83.38 72 LEU A O 1
ATOM 567 N N . ARG A 1 73 ? 17.589 1.419 -24.183 1.00 79.25 73 ARG A N 1
ATOM 568 C CA . ARG A 1 73 ? 18.847 1.699 -24.905 1.00 79.25 73 ARG A CA 1
ATOM 569 C C . ARG A 1 73 ? 20.059 1.847 -23.978 1.00 79.25 73 ARG A C 1
ATOM 571 O O . ARG A 1 73 ? 21.175 1.567 -24.391 1.00 79.25 73 ARG A O 1
ATOM 578 N N . ASN A 1 74 ? 19.853 2.325 -22.748 1.00 79.56 74 ASN A N 1
ATOM 579 C CA . ASN A 1 74 ? 20.927 2.494 -21.770 1.00 79.56 74 ASN A CA 1
ATOM 580 C C . ASN A 1 74 ? 20.443 2.131 -20.350 1.00 79.56 74 ASN A C 1
ATOM 582 O O . ASN A 1 74 ? 20.105 3.014 -19.553 1.00 79.56 74 ASN A O 1
ATOM 586 N N . PRO A 1 75 ? 20.343 0.827 -20.031 1.00 74.25 75 PRO A N 1
ATOM 587 C CA . PRO A 1 75 ? 19.635 0.349 -18.848 1.00 74.25 75 PRO A CA 1
ATOM 588 C C . PRO A 1 75 ? 20.340 0.760 -17.555 1.00 74.25 75 PRO A C 1
ATOM 590 O O . PRO A 1 75 ? 19.671 1.149 -16.601 1.00 74.25 75 PRO A O 1
ATOM 593 N N . ARG A 1 76 ? 21.681 0.765 -17.532 1.00 76.06 76 ARG A N 1
ATOM 594 C CA . ARG A 1 76 ? 22.470 1.094 -16.333 1.00 76.06 76 ARG A CA 1
ATOM 595 C C . ARG A 1 76 ? 22.279 2.538 -15.871 1.00 76.06 76 ARG A C 1
ATOM 597 O O . ARG A 1 76 ? 22.078 2.758 -14.680 1.00 76.06 76 ARG A O 1
ATOM 604 N N . LYS A 1 77 ? 22.286 3.502 -16.801 1.00 77.75 77 LYS A N 1
ATOM 605 C CA . LYS A 1 77 ? 22.191 4.938 -16.481 1.00 77.75 77 LYS A CA 1
ATOM 606 C C . LYS A 1 77 ? 20.861 5.294 -15.812 1.00 77.75 77 LYS A C 1
ATOM 608 O O . LYS A 1 77 ? 20.833 6.027 -14.833 1.00 77.75 77 LYS A O 1
ATOM 613 N N . TRP A 1 78 ? 19.760 4.741 -16.316 1.00 83.25 78 TRP A N 1
ATOM 614 C CA . TRP A 1 78 ? 18.413 5.105 -15.865 1.00 83.25 78 TRP A CA 1
ATOM 615 C C . TRP A 1 78 ? 17.846 4.177 -14.792 1.00 83.25 78 TRP A C 1
ATOM 617 O O . TRP A 1 78 ? 16.817 4.479 -14.195 1.00 83.25 78 TRP A O 1
ATOM 627 N N . HIS A 1 79 ? 18.485 3.038 -14.522 1.00 86.44 79 HIS A N 1
ATOM 628 C CA . HIS A 1 79 ? 17.977 2.081 -13.542 1.00 86.44 79 HIS A CA 1
ATOM 629 C C . HIS A 1 79 ? 17.926 2.648 -12.116 1.00 86.44 79 HIS A C 1
ATOM 631 O O . HIS A 1 79 ? 16.971 2.372 -11.394 1.00 86.44 79 HIS A O 1
ATOM 637 N N . GLN A 1 80 ? 18.915 3.452 -11.710 1.00 87.94 80 GLN A N 1
ATOM 638 C CA . GLN A 1 80 ? 18.932 4.058 -10.373 1.00 87.94 80 GLN A CA 1
ATOM 639 C C . GLN A 1 80 ? 17.782 5.052 -10.182 1.00 87.94 80 GLN A C 1
ATOM 641 O O . GLN A 1 80 ? 17.067 4.947 -9.191 1.00 87.94 80 GLN A O 1
ATOM 646 N N . TYR A 1 81 ? 17.554 5.936 -11.156 1.00 89.44 81 TYR A N 1
ATOM 647 C CA . TYR A 1 81 ? 16.456 6.902 -11.117 1.00 89.44 81 TYR A CA 1
ATOM 648 C C . TYR A 1 81 ? 15.088 6.221 -11.101 1.00 89.44 81 TYR A C 1
ATOM 650 O O . TYR A 1 81 ? 14.270 6.520 -10.238 1.00 89.44 81 TYR A O 1
ATOM 658 N N . ARG A 1 82 ? 14.852 5.243 -11.989 1.00 91.19 82 ARG A N 1
ATOM 659 C CA . ARG A 1 82 ? 13.580 4.500 -12.013 1.00 91.19 82 ARG A CA 1
ATOM 660 C C . ARG A 1 82 ? 13.318 3.780 -10.694 1.00 91.19 82 ARG A C 1
ATOM 662 O O . ARG A 1 82 ? 12.198 3.806 -10.203 1.00 91.19 82 ARG A O 1
ATOM 669 N N . PHE A 1 83 ? 14.354 3.169 -10.117 1.00 92.88 83 PHE A N 1
ATOM 670 C CA . PHE A 1 83 ? 14.241 2.533 -8.810 1.00 92.88 83 PHE A CA 1
ATOM 671 C C . PHE A 1 83 ? 13.915 3.543 -7.711 1.00 92.88 83 PHE A C 1
ATOM 673 O O . PHE A 1 83 ? 13.028 3.279 -6.913 1.00 92.88 83 PHE A O 1
ATOM 680 N N . ALA A 1 84 ? 14.604 4.686 -7.667 1.00 94.19 84 ALA A N 1
ATOM 681 C CA . ALA A 1 84 ? 14.364 5.711 -6.655 1.00 94.19 84 ALA A CA 1
ATOM 682 C C . ALA A 1 84 ? 12.929 6.252 -6.728 1.00 94.19 84 ALA A C 1
ATOM 684 O O . ALA A 1 84 ? 12.277 6.377 -5.697 1.00 94.19 84 ALA A O 1
ATOM 685 N N . VAL A 1 85 ? 12.416 6.496 -7.938 1.00 95.38 85 VAL A N 1
ATOM 686 C CA . VAL A 1 85 ? 11.030 6.939 -8.146 1.00 95.38 85 VAL A CA 1
ATOM 687 C C . VAL A 1 85 ? 10.039 5.847 -7.734 1.00 95.38 85 VAL A C 1
ATOM 689 O O . VAL A 1 85 ? 9.123 6.126 -6.968 1.00 95.38 85 VAL A O 1
ATOM 692 N N . ALA A 1 86 ? 10.244 4.594 -8.156 1.00 95.31 86 ALA A N 1
ATOM 693 C CA . ALA A 1 86 ? 9.379 3.479 -7.758 1.00 95.31 86 ALA A CA 1
ATOM 694 C C . ALA A 1 86 ? 9.379 3.249 -6.241 1.00 95.31 86 ALA A C 1
ATOM 696 O O . ALA A 1 86 ? 8.323 3.031 -5.648 1.00 95.31 86 ALA A O 1
ATOM 697 N N . LEU A 1 87 ? 10.545 3.355 -5.601 1.00 96.31 87 LEU A N 1
ATOM 698 C CA . LEU A 1 87 ? 10.688 3.257 -4.155 1.00 96.31 87 LEU A CA 1
ATOM 699 C C . LEU A 1 87 ? 9.970 4.400 -3.442 1.00 96.31 87 LEU A C 1
ATOM 701 O O . LEU A 1 87 ? 9.191 4.132 -2.537 1.00 96.31 87 LEU A O 1
ATOM 705 N N . ALA A 1 88 ? 10.177 5.648 -3.865 1.00 96.75 88 ALA A N 1
ATOM 706 C CA . ALA A 1 88 ? 9.513 6.804 -3.270 1.00 96.75 88 ALA A CA 1
ATOM 707 C C . ALA A 1 88 ? 7.986 6.696 -3.390 1.00 96.75 88 ALA A C 1
ATOM 709 O O . ALA A 1 88 ? 7.290 6.823 -2.388 1.00 96.75 88 ALA A O 1
ATOM 710 N N . CYS A 1 89 ? 7.467 6.373 -4.579 1.00 95.62 89 CYS A N 1
ATOM 711 C CA . CYS A 1 89 ? 6.037 6.152 -4.793 1.00 95.62 89 CYS A CA 1
ATOM 712 C C . CYS A 1 89 ? 5.492 5.024 -3.910 1.00 95.62 89 CYS A C 1
ATOM 714 O O . CYS A 1 89 ? 4.432 5.179 -3.312 1.00 95.62 89 CYS A O 1
ATOM 716 N N . THR A 1 90 ? 6.225 3.914 -3.797 1.00 95.81 90 THR A N 1
ATOM 717 C CA . THR A 1 90 ? 5.840 2.780 -2.947 1.00 95.81 90 THR A CA 1
ATOM 718 C C . THR A 1 90 ? 5.800 3.182 -1.476 1.00 95.81 90 THR A C 1
ATOM 720 O O . THR A 1 90 ? 4.811 2.920 -0.802 1.00 95.81 90 THR A O 1
ATOM 723 N N . LEU A 1 91 ? 6.840 3.843 -0.965 1.00 96.75 91 LEU A N 1
ATOM 724 C CA . LEU A 1 91 ? 6.900 4.257 0.436 1.00 96.75 91 LEU A CA 1
ATOM 725 C C . LEU A 1 91 ? 5.808 5.271 0.773 1.00 96.75 91 LEU A C 1
ATOM 727 O O . LEU A 1 91 ? 5.119 5.096 1.769 1.00 96.75 91 LEU A O 1
ATOM 731 N N . VAL A 1 92 ? 5.619 6.291 -0.068 1.00 96.56 92 VAL A N 1
ATOM 732 C CA . VAL A 1 92 ? 4.588 7.318 0.141 1.00 96.56 92 VAL A CA 1
ATOM 733 C C . VAL A 1 92 ? 3.196 6.699 0.123 1.00 96.56 92 VAL A C 1
ATOM 735 O O . VAL A 1 92 ? 2.412 6.965 1.027 1.00 96.56 92 VAL A O 1
ATOM 738 N N . PHE A 1 93 ? 2.902 5.836 -0.853 1.00 96.44 93 PHE A N 1
ATOM 739 C CA . PHE A 1 93 ? 1.624 5.132 -0.919 1.00 96.44 93 PHE A CA 1
ATOM 740 C C . PHE A 1 93 ? 1.358 4.351 0.369 1.00 96.44 93 PHE A C 1
ATOM 742 O O . PHE A 1 93 ? 0.363 4.589 1.045 1.00 96.44 93 PHE A O 1
ATOM 749 N N . ASN A 1 94 ? 2.278 3.461 0.742 1.00 97.00 94 ASN A N 1
ATOM 750 C CA . ASN A 1 94 ? 2.086 2.582 1.890 1.00 97.00 94 ASN A CA 1
ATOM 751 C C . ASN A 1 94 ? 2.044 3.357 3.214 1.00 97.00 94 ASN A C 1
ATOM 753 O O . ASN A 1 94 ? 1.263 3.005 4.092 1.00 97.00 94 ASN A O 1
ATOM 757 N N . ALA A 1 95 ? 2.824 4.433 3.350 1.00 96.50 95 ALA A N 1
ATOM 758 C CA . ALA A 1 95 ? 2.778 5.300 4.523 1.00 96.50 95 ALA A CA 1
ATOM 759 C C . ALA A 1 95 ? 1.422 6.004 4.663 1.00 96.50 95 ALA A C 1
ATOM 761 O O . ALA A 1 95 ? 0.889 6.054 5.766 1.00 96.50 95 ALA A O 1
ATOM 762 N N . ILE A 1 96 ? 0.847 6.505 3.562 1.00 96.00 96 ILE A N 1
ATOM 763 C CA . ILE A 1 96 ? -0.482 7.133 3.574 1.00 96.00 96 ILE A CA 1
ATOM 764 C C . ILE A 1 96 ? -1.547 6.113 3.974 1.00 96.00 96 ILE A C 1
ATOM 766 O O . ILE A 1 96 ? -2.340 6.395 4.866 1.00 96.00 96 ILE A O 1
ATOM 770 N N . ILE A 1 97 ? -1.551 4.925 3.364 1.00 96.31 97 ILE A N 1
ATOM 771 C CA . ILE A 1 97 ? -2.540 3.889 3.693 1.00 96.31 97 ILE A CA 1
ATOM 772 C C . ILE A 1 97 ? -2.423 3.469 5.155 1.00 96.31 97 ILE A C 1
ATOM 774 O O . ILE A 1 97 ? -3.430 3.442 5.855 1.00 96.31 97 ILE A O 1
ATOM 778 N N . LEU A 1 98 ? -1.203 3.210 5.635 1.00 95.81 98 LEU A N 1
ATOM 779 C CA . LEU A 1 98 ? -0.965 2.837 7.026 1.00 95.81 98 LEU A CA 1
ATOM 780 C C . LEU A 1 98 ? -1.383 3.949 7.997 1.00 95.81 98 LEU A C 1
ATOM 782 O O . LEU A 1 98 ? -1.990 3.662 9.022 1.00 95.81 98 LEU A O 1
ATOM 786 N N . TYR A 1 99 ? -1.102 5.211 7.669 1.00 95.38 99 TYR A N 1
ATOM 787 C CA . TYR A 1 99 ? -1.541 6.362 8.455 1.00 95.38 99 TYR A CA 1
ATOM 788 C C . TYR A 1 99 ? -3.068 6.463 8.527 1.00 95.38 99 TYR A C 1
ATOM 790 O O . TYR A 1 99 ? -3.603 6.702 9.609 1.00 95.38 99 TYR A O 1
ATOM 798 N N . LEU A 1 100 ? -3.764 6.255 7.406 1.00 94.75 100 LEU A N 1
ATOM 799 C CA . LEU A 1 100 ? -5.224 6.320 7.345 1.00 94.75 100 LEU A CA 1
ATOM 800 C C . LEU A 1 100 ? -5.875 5.204 8.170 1.00 94.75 100 LEU A C 1
ATOM 802 O O . LEU A 1 100 ? -6.703 5.497 9.019 1.00 94.75 100 LEU A O 1
ATOM 806 N N . VAL A 1 101 ? -5.433 3.948 8.038 1.00 95.06 101 VAL A N 1
ATOM 807 C CA . VAL A 1 101 ? -5.984 2.862 8.878 1.00 95.06 101 VAL A CA 1
ATOM 808 C C . VAL A 1 101 ? -5.601 2.979 10.360 1.00 95.06 101 VAL A C 1
ATOM 810 O O . VAL A 1 101 ? -6.220 2.354 11.216 1.00 95.06 101 VAL A O 1
ATOM 813 N N . SER A 1 102 ? -4.581 3.777 10.686 1.00 93.94 102 SER A N 1
ATOM 814 C CA . SER A 1 102 ? -4.157 4.028 12.070 1.00 93.94 102 SER A CA 1
ATOM 815 C C . SER A 1 102 ? -4.868 5.228 12.714 1.00 93.94 102 SER A C 1
ATOM 817 O O . SER A 1 102 ? -4.554 5.562 13.856 1.00 93.94 102 SER A O 1
ATOM 819 N N . GLN A 1 103 ? -5.790 5.909 12.016 1.00 92.56 103 GLN A N 1
ATOM 820 C CA . GLN A 1 103 ? -6.424 7.137 12.522 1.00 92.56 103 GLN A CA 1
ATOM 821 C C . GLN A 1 103 ? -7.178 6.926 13.831 1.00 92.56 103 GLN A C 1
ATOM 823 O O . GLN A 1 103 ? -7.082 7.782 14.717 1.00 92.56 103 GLN A O 1
ATOM 828 N N . HIS A 1 104 ? -7.846 5.785 13.994 1.00 89.12 104 HIS A N 1
ATOM 829 C CA . HIS A 1 104 ? -8.505 5.461 15.249 1.00 89.12 104 HIS A CA 1
ATOM 830 C C . HIS A 1 104 ? -7.527 5.447 16.438 1.00 89.12 104 HIS A C 1
ATOM 832 O O . HIS A 1 104 ? -7.807 6.076 17.453 1.00 89.12 104 HIS A O 1
ATOM 838 N N . TYR A 1 105 ? -6.335 4.845 16.319 1.00 88.06 105 TYR A N 1
ATOM 839 C CA . TYR A 1 105 ? -5.327 4.911 17.393 1.00 88.06 105 TYR A CA 1
ATOM 840 C C . TYR A 1 105 ? -4.799 6.323 17.662 1.00 88.06 105 TYR A C 1
ATOM 842 O O . TYR A 1 105 ? -4.418 6.633 18.789 1.00 88.06 105 TYR A O 1
ATOM 850 N N . LEU A 1 106 ? -4.720 7.166 16.631 1.00 88.31 106 LEU A N 1
ATOM 851 C CA . LEU A 1 106 ? -4.131 8.500 16.744 1.00 88.31 106 LEU A CA 1
ATOM 852 C C . LEU A 1 106 ? -5.108 9.539 17.299 1.00 88.31 106 LEU A C 1
ATOM 854 O O . LEU A 1 106 ? -4.683 10.461 17.993 1.00 88.31 106 LEU A O 1
ATOM 858 N N . SER A 1 107 ? -6.392 9.413 16.970 1.00 84.38 107 SER A N 1
ATOM 859 C CA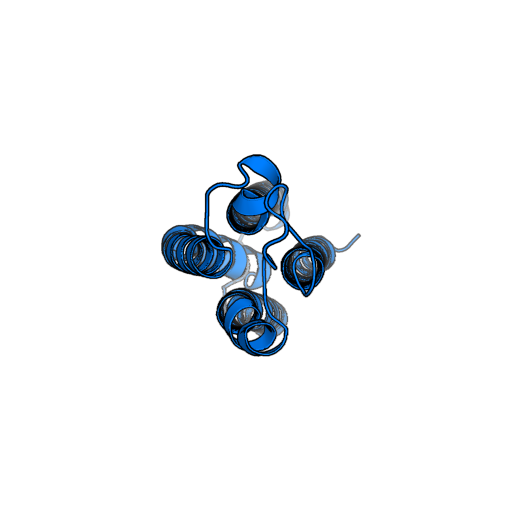 . SER A 1 107 ? -7.415 10.409 17.295 1.00 84.38 107 SER A CA 1
ATOM 860 C C . SER A 1 107 ? -8.517 9.887 18.215 1.00 84.38 107 SER A C 1
ATOM 862 O O . SER A 1 107 ? -9.105 10.677 18.941 1.00 84.38 107 SER A O 1
ATOM 864 N N . GLY A 1 108 ? -8.812 8.584 18.201 1.00 78.06 108 GLY A N 1
ATOM 865 C CA . GLY A 1 108 ? -9.881 7.967 18.994 1.00 78.06 108 GLY A CA 1
ATOM 866 C C . GLY A 1 108 ? -11.295 8.450 18.652 1.00 78.06 108 GLY A C 1
ATOM 867 O O . GLY A 1 108 ? -12.225 8.191 19.411 1.00 78.06 108 GLY A O 1
ATOM 868 N N . HIS A 1 109 ? -11.471 9.190 17.552 1.00 77.62 109 HIS A N 1
ATOM 869 C CA . HIS A 1 109 ? -12.734 9.856 17.211 1.00 77.62 109 HIS A CA 1
ATOM 870 C C . HIS A 1 109 ? -13.408 9.308 15.949 1.00 77.62 109 HIS A C 1
ATOM 872 O O . HIS 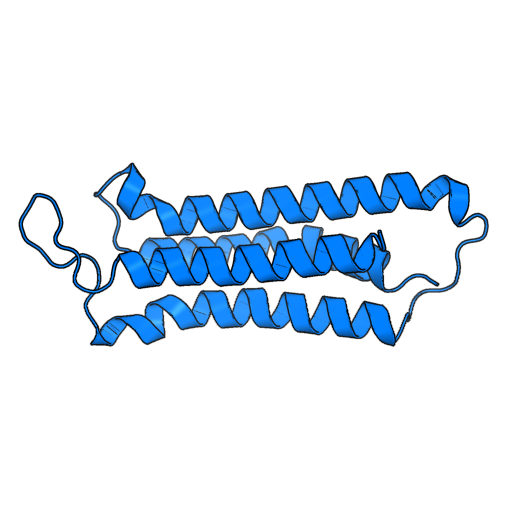A 1 109 ? -14.559 9.645 15.680 1.00 77.62 109 HIS A O 1
ATOM 878 N N . THR A 1 110 ? -12.704 8.488 15.175 1.00 82.81 110 THR A N 1
ATOM 879 C CA . THR A 1 110 ? -13.173 7.917 13.908 1.00 82.81 110 THR A CA 1
ATOM 880 C C . THR A 1 110 ? -13.632 6.474 14.090 1.00 82.81 110 THR A C 1
ATOM 882 O O . THR A 1 110 ? -13.190 5.785 15.009 1.00 82.81 110 THR A O 1
ATOM 885 N N . LEU A 1 111 ? -14.529 5.993 13.227 1.00 87.62 111 LEU A N 1
ATOM 886 C CA . LEU A 1 111 ? -14.860 4.570 13.157 1.00 87.62 111 LEU A CA 1
ATOM 887 C C . LEU A 1 111 ? -13.825 3.860 12.278 1.00 87.62 111 LEU A C 1
ATOM 889 O O . LEU A 1 111 ? -13.484 4.351 11.205 1.00 87.62 111 LEU A O 1
ATOM 893 N N . VAL A 1 112 ? -13.360 2.679 12.699 1.00 89.88 112 VAL A N 1
ATOM 894 C CA . VAL A 1 112 ? -12.335 1.917 11.957 1.00 89.88 112 VAL A CA 1
ATOM 895 C C . VAL A 1 112 ? -12.772 1.616 10.521 1.00 89.88 112 VAL A C 1
ATOM 897 O O . VAL A 1 112 ? -11.958 1.692 9.605 1.00 89.88 112 VAL A O 1
ATOM 900 N N . LEU A 1 113 ? -14.053 1.303 10.309 1.00 91.69 113 LEU A N 1
ATOM 901 C CA . LEU A 1 113 ? -14.595 1.050 8.970 1.00 91.69 113 LEU A CA 1
ATOM 902 C C . LEU A 1 113 ? -14.503 2.293 8.070 1.00 91.69 113 LEU A C 1
ATOM 904 O O . LEU A 1 113 ? -14.060 2.179 6.929 1.00 91.69 113 LEU A O 1
ATOM 908 N N . ASP A 1 114 ? -14.815 3.479 8.599 1.00 92.56 114 ASP A N 1
ATOM 909 C CA . ASP A 1 114 ? -14.715 4.740 7.852 1.00 92.56 114 ASP A CA 1
ATOM 910 C C . ASP A 1 114 ? -13.256 5.069 7.496 1.00 92.56 114 ASP A C 1
ATOM 912 O O . ASP A 1 114 ? -12.958 5.533 6.390 1.00 92.56 114 ASP A O 1
ATOM 916 N N . ASP A 1 115 ? -12.326 4.794 8.415 1.00 92.88 115 ASP A N 1
ATOM 917 C CA . ASP A 1 115 ? -10.887 4.972 8.198 1.00 92.88 115 ASP A CA 1
ATOM 918 C C . ASP A 1 115 ? -10.368 4.044 7.088 1.00 92.88 115 ASP A C 1
ATOM 920 O O . ASP A 1 115 ? -9.605 4.464 6.209 1.00 92.88 115 ASP A O 1
ATOM 924 N N . VAL A 1 116 ? -10.815 2.784 7.086 1.00 93.56 116 VAL A N 1
ATOM 925 C CA . VAL A 1 116 ? -10.494 1.793 6.050 1.00 93.56 116 VAL A CA 1
ATOM 926 C C . VAL A 1 116 ? -11.080 2.192 4.695 1.00 93.56 116 VAL A C 1
ATOM 928 O O . VAL A 1 116 ? -10.374 2.126 3.683 1.00 93.56 116 VAL A O 1
ATOM 931 N N . ASP A 1 117 ? -12.336 2.627 4.643 1.00 93.88 117 ASP A N 1
ATOM 932 C CA . ASP A 1 117 ? -12.988 3.048 3.398 1.00 93.88 117 ASP A CA 1
ATOM 933 C C . ASP A 1 117 ? -12.341 4.313 2.823 1.00 93.88 117 ASP A C 1
ATOM 935 O O . ASP A 1 117 ? -12.107 4.424 1.609 1.00 93.88 117 ASP A O 1
ATOM 939 N N . THR A 1 118 ? -11.948 5.237 3.698 1.00 93.69 118 THR A N 1
ATOM 940 C CA . THR A 1 118 ? -11.149 6.407 3.327 1.00 93.69 118 THR A CA 1
ATOM 941 C C . THR A 1 118 ? -9.800 5.972 2.758 1.00 93.69 118 THR A C 1
ATOM 943 O O . THR A 1 118 ? -9.412 6.425 1.677 1.00 93.69 118 THR A O 1
ATOM 946 N N . ALA A 1 119 ? -9.102 5.042 3.418 1.00 94.50 119 ALA A N 1
ATOM 947 C CA . ALA A 1 119 ? -7.841 4.493 2.926 1.00 94.50 119 ALA A CA 1
ATOM 948 C C . ALA A 1 119 ? -7.999 3.838 1.546 1.00 94.50 119 ALA A C 1
ATOM 950 O O . ALA A 1 119 ? -7.190 4.08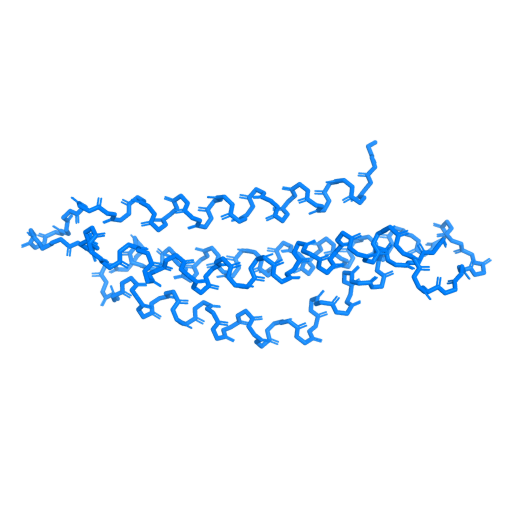6 0.654 1.00 94.50 119 ALA A O 1
ATOM 951 N N . SER A 1 120 ? -9.065 3.066 1.334 1.00 93.06 120 SER A N 1
ATOM 952 C CA . SER A 1 120 ? -9.391 2.431 0.053 1.00 93.06 120 SER A CA 1
ATOM 953 C C . SER A 1 120 ? -9.639 3.458 -1.061 1.00 93.06 120 SER A C 1
ATOM 955 O O . SER A 1 120 ? -9.087 3.350 -2.161 1.00 93.06 120 SER A O 1
ATOM 957 N N . THR A 1 121 ? -10.385 4.523 -0.764 1.00 93.62 121 THR A N 1
ATOM 958 C CA . THR A 1 121 ? -10.643 5.620 -1.710 1.00 93.62 121 THR A CA 1
ATOM 959 C C . THR A 1 121 ? -9.348 6.329 -2.108 1.00 93.62 121 THR A C 1
ATOM 961 O O . THR A 1 121 ? -9.062 6.509 -3.297 1.00 93.62 121 THR A O 1
ATOM 964 N N . PHE A 1 122 ? -8.513 6.680 -1.127 1.00 93.75 122 PHE A N 1
ATOM 965 C CA . PHE A 1 122 ? -7.209 7.292 -1.382 1.00 93.75 122 PHE A CA 1
ATOM 966 C C . PHE A 1 122 ? -6.259 6.346 -2.118 1.00 93.75 122 PHE A C 1
ATOM 968 O O . PHE A 1 122 ? -5.542 6.789 -3.015 1.00 93.75 122 PHE A O 1
ATOM 975 N N . ALA A 1 123 ? -6.283 5.047 -1.814 1.00 93.00 123 ALA A N 1
ATOM 976 C CA . ALA A 1 123 ? -5.529 4.046 -2.557 1.00 93.00 123 ALA A CA 1
ATOM 977 C C . ALA A 1 123 ? -5.915 4.051 -4.039 1.00 93.00 123 ALA A C 1
ATOM 979 O O . ALA A 1 123 ? -5.031 4.066 -4.898 1.00 93.00 123 ALA A O 1
ATOM 980 N N . GLY A 1 124 ? -7.213 4.098 -4.353 1.00 91.00 124 GLY A N 1
ATOM 981 C CA . GLY A 1 124 ? -7.705 4.215 -5.725 1.00 91.00 124 GLY A CA 1
ATOM 982 C C . GLY A 1 124 ? -7.144 5.447 -6.443 1.00 91.00 124 GLY A C 1
ATOM 983 O O . GLY A 1 124 ? -6.596 5.330 -7.539 1.00 91.00 124 GLY A O 1
ATOM 984 N N . LEU A 1 125 ? -7.186 6.613 -5.793 1.00 92.00 125 LEU A N 1
ATOM 985 C CA . LEU A 1 125 ? -6.669 7.868 -6.352 1.00 92.00 125 LEU A CA 1
ATOM 986 C C . LEU A 1 125 ? -5.148 7.852 -6.553 1.00 92.00 125 LEU A C 1
ATOM 988 O O . LEU A 1 125 ? -4.650 8.200 -7.624 1.00 92.00 125 LEU A O 1
ATOM 992 N N . LEU A 1 126 ? -4.390 7.408 -5.550 1.00 92.50 126 LEU A N 1
ATOM 993 C CA . LEU A 1 126 ? -2.932 7.324 -5.640 1.00 92.50 126 LEU A CA 1
ATOM 994 C C . LEU A 1 126 ? -2.483 6.300 -6.691 1.00 92.50 126 LEU A C 1
ATOM 996 O O . LEU A 1 126 ? -1.395 6.427 -7.265 1.00 92.50 126 LEU A O 1
ATOM 1000 N N . SER A 1 127 ? -3.327 5.311 -6.995 1.00 91.94 127 SER A N 1
ATOM 1001 C CA . SER A 1 127 ? -2.998 4.265 -7.960 1.00 91.94 127 SER A CA 1
ATOM 1002 C C . SER A 1 127 ? -2.829 4.751 -9.388 1.00 91.94 127 SER A C 1
ATOM 1004 O O . SER A 1 127 ? -2.036 4.160 -10.121 1.00 91.94 127 SER A O 1
ATOM 1006 N N . PHE A 1 128 ? -3.444 5.874 -9.760 1.00 91.56 128 PHE A N 1
ATOM 1007 C CA . PHE A 1 128 ? -3.207 6.507 -11.061 1.00 91.56 128 PHE A CA 1
ATOM 1008 C C . PHE A 1 128 ? -1.742 6.901 -11.284 1.00 91.56 128 PHE A C 1
ATOM 1010 O O . PHE A 1 128 ? -1.288 6.958 -12.425 1.00 91.56 128 PHE A O 1
ATOM 1017 N N . VAL A 1 129 ? -0.989 7.140 -10.209 1.00 92.94 129 VAL A N 1
ATOM 1018 C CA . VAL A 1 129 ? 0.430 7.506 -10.274 1.00 92.94 129 VAL A CA 1
ATOM 1019 C C . VAL A 1 129 ? 1.316 6.312 -9.932 1.00 92.94 129 VAL A C 1
ATOM 1021 O O . VAL A 1 129 ? 2.267 6.000 -10.650 1.00 92.94 129 VAL A O 1
ATOM 1024 N N . VAL A 1 130 ? 1.008 5.619 -8.838 1.00 94.12 130 VAL A N 1
ATOM 1025 C CA . VAL A 1 130 ? 1.900 4.611 -8.253 1.00 94.12 130 VAL A CA 1
ATOM 1026 C C . VAL A 1 130 ? 1.924 3.323 -9.080 1.00 94.12 130 VAL A C 1
ATOM 1028 O O . VAL A 1 130 ? 2.998 2.726 -9.233 1.00 94.12 130 VAL A O 1
ATOM 1031 N N . ALA A 1 131 ? 0.790 2.909 -9.657 1.00 92.88 131 ALA A N 1
ATOM 1032 C CA . ALA A 1 131 ? 0.719 1.678 -10.438 1.00 92.88 131 ALA A CA 1
ATOM 1033 C C . ALA A 1 131 ? 1.516 1.762 -11.755 1.00 92.88 131 ALA A C 1
ATOM 1035 O O . ALA A 1 131 ? 2.349 0.879 -11.968 1.00 92.88 131 ALA A O 1
ATOM 1036 N N . PRO A 1 132 ? 1.393 2.808 -12.603 1.00 93.31 132 PRO A N 1
ATOM 1037 C CA . PRO A 1 132 ? 2.206 2.922 -13.818 1.00 93.31 132 PRO A CA 1
ATOM 1038 C C . PRO A 1 132 ? 3.712 2.974 -13.545 1.00 93.31 132 PRO A C 1
ATOM 1040 O O . PRO A 1 132 ? 4.493 2.343 -14.258 1.00 93.31 132 PRO A O 1
ATOM 1043 N N . VAL A 1 133 ? 4.131 3.686 -12.492 1.00 94.00 133 VAL A N 1
ATOM 1044 C CA . VAL A 1 133 ? 5.546 3.795 -12.102 1.00 94.00 133 VAL A CA 1
ATOM 1045 C C . VAL A 1 133 ? 6.116 2.427 -11.729 1.00 94.00 133 VAL A C 1
ATOM 1047 O O . VAL A 1 133 ? 7.184 2.046 -12.219 1.00 94.00 133 VAL A O 1
ATOM 1050 N N . ASN A 1 134 ? 5.407 1.671 -10.885 1.00 93.69 134 ASN A N 1
ATOM 1051 C CA . ASN A 1 134 ? 5.839 0.336 -10.484 1.00 93.69 134 ASN A CA 1
ATOM 1052 C C . ASN A 1 134 ? 5.770 -0.646 -11.658 1.00 93.69 134 ASN A C 1
ATOM 1054 O O . ASN A 1 134 ? 6.756 -1.328 -11.929 1.00 93.69 134 ASN A O 1
ATOM 1058 N N . ALA A 1 135 ? 4.673 -0.665 -12.418 1.00 93.19 135 ALA A N 1
ATOM 1059 C CA . ALA A 1 135 ? 4.534 -1.507 -13.604 1.00 93.19 135 ALA A CA 1
ATOM 1060 C C . ALA A 1 135 ? 5.696 -1.287 -14.581 1.00 93.19 135 ALA A C 1
ATOM 1062 O O . ALA A 1 135 ? 6.325 -2.247 -15.025 1.00 93.19 135 ALA A O 1
ATOM 1063 N N . TYR A 1 136 ? 6.051 -0.030 -14.856 1.00 93.00 136 TYR A N 1
ATOM 1064 C CA . TYR A 1 136 ? 7.185 0.304 -15.712 1.00 93.00 136 TYR A CA 1
ATOM 1065 C C . TYR A 1 136 ? 8.529 -0.136 -15.119 1.00 93.00 136 TYR A C 1
ATOM 1067 O O . TYR A 1 136 ? 9.385 -0.655 -15.837 1.00 93.00 136 TYR A O 1
ATOM 1075 N N . TYR A 1 137 ? 8.744 0.038 -13.813 1.00 92.69 137 TYR A N 1
ATOM 1076 C CA . TYR A 1 137 ? 9.980 -0.409 -13.171 1.00 92.69 137 TYR A CA 1
ATOM 1077 C C . TYR A 1 137 ? 10.164 -1.932 -13.254 1.00 92.69 137 TYR A C 1
ATOM 1079 O O . TYR A 1 137 ? 11.254 -2.396 -13.598 1.00 92.69 137 TYR A O 1
ATOM 1087 N N . PHE A 1 138 ? 9.110 -2.696 -12.964 1.00 92.56 138 PHE A N 1
ATOM 1088 C CA . PHE A 1 138 ? 9.139 -4.158 -12.962 1.00 92.56 138 PHE A CA 1
ATOM 1089 C C . PHE A 1 138 ? 9.088 -4.764 -14.371 1.00 92.56 138 PHE A C 1
ATOM 1091 O O . PHE A 1 138 ? 9.722 -5.789 -14.608 1.00 92.56 138 PHE A O 1
ATOM 1098 N N . GLY A 1 139 ? 8.384 -4.120 -15.302 1.00 91.00 139 GLY A N 1
ATOM 1099 C CA . GLY A 1 139 ? 8.098 -4.651 -16.633 1.00 91.00 139 GLY A CA 1
ATOM 1100 C C . GLY A 1 139 ? 9.126 -4.359 -17.720 1.00 91.00 139 GLY A C 1
ATOM 1101 O O . GLY A 1 139 ? 8.956 -4.826 -18.843 1.00 91.00 139 GLY A O 1
ATOM 1102 N N . VAL A 1 140 ? 10.158 -3.568 -17.432 1.00 88.94 140 VAL A N 1
ATOM 1103 C CA . VAL A 1 140 ? 11.235 -3.265 -18.384 1.00 88.94 140 VAL A CA 1
ATOM 1104 C C . VAL A 1 140 ? 12.341 -4.312 -18.284 1.00 88.94 140 VAL A C 1
ATOM 1106 O O . VAL A 1 140 ? 12.842 -4.581 -17.189 1.00 88.94 140 VAL A O 1
ATOM 1109 N N . GLN A 1 141 ? 12.738 -4.852 -19.440 1.00 71.56 141 GLN A N 1
ATOM 1110 C CA . GLN A 1 141 ? 13.874 -5.768 -19.596 1.00 71.56 141 GLN A CA 1
ATOM 1111 C C . GLN A 1 141 ? 15.230 -5.083 -19.386 1.00 71.56 141 GLN A C 1
ATOM 1113 O O . GLN A 1 141 ? 15.432 -3.947 -19.888 1.00 71.56 141 GLN A O 1
#

Radius of gyration: 17.42 Å; chains: 1; bounding box: 41×22×52 Å

Foldseek 3Di:
DPLLVVLLVLLVVLLVLLLVLLVVQEQDADPVRDRLDHPVCSCVLSVLSCVLSVVQSVLLVCLQVQLQDEADPCCVVCLVVLSVQLVVLSVVLSVLLSCLLCVCVVPVPDRSSVSSVVSSVVSVVSCVPNVVSSSNSNNHD

pLDDT: mean 91.3, std 5.81, range [58.16, 97.5]